Protein AF-A0A2M7FAT7-F1 (afdb_monomer_lite)

Structure (mmCIF, N/CA/C/O backbone):
data_AF-A0A2M7FAT7-F1
#
_entry.id   AF-A0A2M7FAT7-F1
#
loop_
_atom_site.group_PDB
_atom_site.id
_atom_site.type_symbol
_atom_site.label_atom_id
_atom_site.label_alt_id
_atom_site.label_comp_id
_atom_site.label_asym_id
_atom_site.label_entity_id
_atom_site.label_seq_id
_atom_site.pdbx_PDB_ins_code
_atom_site.Cartn_x
_atom_site.Cartn_y
_atom_site.Cartn_z
_atom_site.occupancy
_atom_site.B_iso_or_equiv
_atom_site.auth_seq_id
_atom_site.auth_comp_id
_atom_site.auth_asym_id
_atom_site.auth_atom_id
_atom_site.pdbx_PDB_model_num
ATOM 1 N N . LEU A 1 1 ? 47.219 6.657 -62.771 1.00 54.78 1 LEU A N 1
ATOM 2 C CA . LEU A 1 1 ? 45.861 6.068 -62.770 1.00 54.78 1 LEU A CA 1
ATOM 3 C C . LEU A 1 1 ? 45.786 4.765 -61.960 1.00 54.78 1 LEU A C 1
ATOM 5 O O . LEU A 1 1 ? 44.711 4.471 -61.474 1.00 54.78 1 LEU A O 1
ATOM 9 N N . GLU A 1 2 ? 46.891 4.046 -61.703 1.00 59.41 2 GLU A N 1
ATOM 10 C CA . GLU A 1 2 ? 46.867 2.769 -60.948 1.00 59.41 2 GLU A CA 1
ATOM 11 C C . GLU A 1 2 ? 46.960 2.895 -59.412 1.00 59.41 2 GLU A C 1
ATOM 13 O O . GLU A 1 2 ? 46.631 1.959 -58.688 1.00 59.41 2 GLU A O 1
ATOM 18 N N . THR A 1 3 ? 47.365 4.049 -58.872 1.00 61.69 3 THR A N 1
ATOM 19 C CA . THR A 1 3 ? 47.513 4.225 -57.415 1.00 61.69 3 THR A CA 1
ATOM 20 C C . THR A 1 3 ? 46.188 4.422 -56.680 1.00 61.69 3 THR A C 1
ATOM 22 O O . THR A 1 3 ? 46.160 4.255 -55.471 1.00 61.69 3 THR A O 1
ATOM 25 N N . ASP A 1 4 ? 45.097 4.760 -57.369 1.00 64.44 4 ASP A N 1
ATOM 26 C CA . ASP A 1 4 ? 43.806 5.073 -56.732 1.00 64.44 4 ASP A CA 1
ATOM 27 C C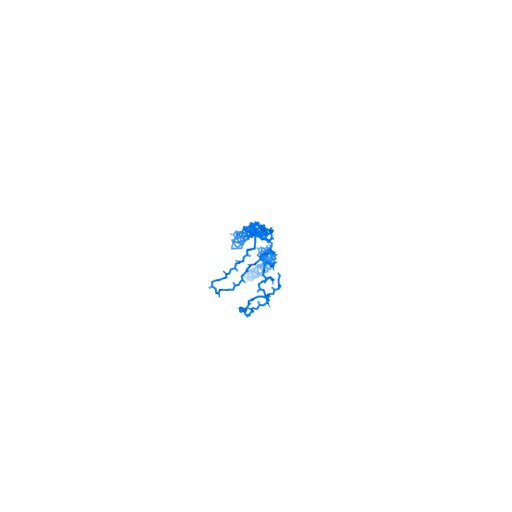 . ASP A 1 4 ? 42.947 3.813 -56.495 1.00 64.44 4 ASP A C 1
ATOM 29 O O . ASP A 1 4 ? 42.146 3.744 -55.563 1.00 64.44 4 ASP A O 1
ATOM 33 N N . GLU A 1 5 ? 43.166 2.754 -57.283 1.00 69.50 5 GLU A N 1
ATOM 34 C CA . GLU A 1 5 ? 42.436 1.486 -57.151 1.00 69.50 5 GLU A CA 1
ATOM 35 C C . GLU A 1 5 ? 42.966 0.612 -56.007 1.00 69.50 5 GLU A C 1
ATOM 37 O O . GLU A 1 5 ? 42.178 -0.030 -55.306 1.00 69.50 5 GLU A O 1
ATOM 42 N N . ALA A 1 6 ? 44.277 0.658 -55.742 1.00 72.56 6 ALA A N 1
ATOM 43 C CA . ALA A 1 6 ? 44.925 -0.141 -54.702 1.00 72.56 6 ALA A CA 1
ATOM 44 C C . ALA A 1 6 ? 44.483 0.227 -53.266 1.00 72.56 6 ALA A C 1
ATOM 46 O O . ALA A 1 6 ? 44.494 -0.630 -52.381 1.00 72.56 6 ALA A O 1
ATOM 47 N N . PHE A 1 7 ? 44.038 1.469 -53.019 1.00 70.81 7 PHE A N 1
ATOM 48 C CA . PHE A 1 7 ? 43.633 1.941 -51.681 1.00 70.81 7 PHE A CA 1
ATOM 49 C C . PHE A 1 7 ? 42.119 1.913 -51.411 1.00 70.81 7 PHE A C 1
ATOM 51 O O . PHE A 1 7 ? 41.699 2.114 -50.266 1.00 70.81 7 PHE A O 1
ATOM 58 N N . ARG A 1 8 ? 41.278 1.603 -52.408 1.00 74.75 8 ARG A N 1
ATOM 59 C CA . ARG A 1 8 ? 39.816 1.471 -52.234 1.00 74.75 8 ARG A CA 1
ATOM 60 C C . ARG A 1 8 ? 39.407 0.514 -51.101 1.00 74.75 8 ARG A C 1
ATOM 62 O O . ARG A 1 8 ? 38.540 0.904 -50.315 1.00 74.75 8 ARG A O 1
ATOM 69 N N . PRO A 1 9 ? 40.009 -0.686 -50.929 1.00 76.94 9 PRO A N 1
ATOM 70 C CA . PRO A 1 9 ? 39.619 -1.569 -49.826 1.00 76.94 9 PRO A CA 1
ATOM 71 C C . PRO A 1 9 ? 39.959 -0.983 -48.446 1.00 76.94 9 PRO A C 1
ATOM 73 O O . PRO A 1 9 ? 39.198 -1.174 -47.496 1.00 76.94 9 PRO A O 1
ATOM 76 N N . VAL A 1 10 ? 41.046 -0.213 -48.333 1.00 80.38 10 VAL A N 1
ATOM 77 C CA . VAL A 1 10 ? 41.469 0.426 -47.073 1.00 80.38 10 VAL A CA 1
ATOM 78 C C . VAL A 1 10 ? 40.517 1.562 -46.686 1.00 80.38 10 VAL A C 1
ATOM 80 O O . VAL A 1 10 ? 40.124 1.682 -45.523 1.00 80.38 10 VAL A O 1
ATOM 83 N N . LEU A 1 11 ? 40.086 2.368 -47.661 1.00 77.94 11 LEU A N 1
ATOM 84 C CA . LEU A 1 11 ? 39.120 3.450 -47.445 1.00 77.94 11 LEU A CA 1
ATOM 85 C C . LEU A 1 11 ? 37.746 2.921 -47.007 1.00 77.94 11 LEU A C 1
ATOM 87 O O . LEU A 1 11 ? 37.152 3.455 -46.068 1.00 77.94 11 LEU A O 1
ATOM 91 N N . LEU A 1 12 ? 37.271 1.832 -47.620 1.00 80.50 12 LEU A N 1
ATOM 92 C CA . LEU A 1 12 ? 36.011 1.186 -47.237 1.00 80.50 12 LEU A CA 1
ATOM 93 C C . LEU A 1 12 ? 36.070 0.589 -45.822 1.00 80.50 12 LEU A C 1
ATOM 95 O O . LEU A 1 12 ? 35.107 0.715 -45.061 1.00 80.50 12 LEU A O 1
ATOM 99 N N . LEU A 1 13 ? 37.198 -0.021 -45.440 1.00 86.81 13 LEU A N 1
ATOM 100 C CA . LEU A 1 13 ? 37.404 -0.543 -44.086 1.00 86.81 13 LEU A CA 1
ATOM 101 C C . LEU A 1 13 ? 37.342 0.583 -43.044 1.00 86.81 13 LEU A C 1
ATOM 103 O O . LEU A 1 13 ? 36.637 0.463 -42.041 1.00 86.81 13 LEU A O 1
ATOM 107 N N . ARG A 1 14 ? 38.020 1.706 -43.312 1.00 90.19 14 ARG A N 1
ATOM 108 C CA . ARG A 1 14 ? 38.000 2.892 -42.445 1.00 90.19 14 ARG A CA 1
ATOM 109 C C . ARG A 1 14 ? 36.582 3.427 -42.254 1.00 90.19 14 ARG A C 1
ATOM 111 O O . ARG A 1 14 ? 36.194 3.726 -41.127 1.00 90.19 14 ARG A O 1
ATOM 118 N N . GLN A 1 15 ? 35.806 3.530 -43.331 1.00 88.12 15 GLN A N 1
ATOM 119 C CA . GLN A 1 15 ? 34.435 4.032 -43.262 1.00 88.12 15 GLN A CA 1
ATOM 120 C C . GLN A 1 15 ? 33.521 3.092 -42.456 1.00 88.12 15 GLN A C 1
ATOM 122 O O . GLN A 1 15 ? 32.734 3.561 -41.636 1.00 88.12 15 GLN A O 1
ATOM 127 N N . ARG A 1 16 ? 33.666 1.767 -42.612 1.00 92.81 16 ARG A N 1
ATOM 128 C CA . ARG A 1 16 ? 32.938 0.782 -41.791 1.00 92.81 16 ARG A CA 1
ATOM 129 C C . ARG A 1 16 ? 33.287 0.896 -40.310 1.00 92.81 16 ARG A C 1
ATOM 131 O O . ARG A 1 16 ? 32.377 0.941 -39.489 1.00 92.81 16 ARG A O 1
ATOM 138 N N . LEU A 1 17 ? 34.575 0.979 -39.970 1.00 93.88 17 LEU A N 1
ATOM 139 C CA . LEU A 1 17 ? 35.019 1.139 -38.580 1.00 93.88 17 LEU A CA 1
ATOM 140 C C . LEU A 1 17 ? 34.476 2.425 -37.954 1.00 93.88 17 LEU A C 1
ATOM 142 O O . LEU A 1 17 ? 34.048 2.411 -36.803 1.00 93.88 17 LEU A O 1
ATOM 146 N N . PHE A 1 18 ? 34.429 3.513 -38.724 1.00 95.19 18 PHE A N 1
ATOM 147 C CA . PHE A 1 18 ? 33.834 4.768 -38.277 1.00 95.19 18 PHE A CA 1
ATOM 148 C C . PHE A 1 18 ? 32.344 4.608 -37.943 1.00 95.19 18 PHE A C 1
ATOM 150 O O . PHE A 1 18 ? 31.926 4.962 -36.843 1.00 95.19 18 PHE A O 1
ATOM 157 N N . PHE A 1 19 ? 31.549 4.005 -38.834 1.00 96.25 19 PHE A N 1
ATOM 158 C CA . PHE A 1 19 ? 30.124 3.772 -38.573 1.00 96.25 19 PHE A CA 1
ATOM 159 C C . PHE A 1 19 ? 29.878 2.823 -37.398 1.00 96.25 19 PHE A C 1
ATOM 161 O O . PHE A 1 19 ? 28.980 3.079 -36.601 1.00 96.25 19 PHE A O 1
ATOM 168 N N . VAL A 1 20 ? 30.686 1.769 -37.251 1.00 96.75 20 VAL A N 1
ATOM 169 C CA . VAL A 1 20 ? 30.608 0.859 -36.097 1.00 96.75 20 VAL A CA 1
ATOM 170 C C . VAL A 1 20 ? 30.912 1.608 -34.799 1.00 96.75 20 VAL A C 1
ATOM 172 O O . VAL A 1 20 ? 30.174 1.459 -33.828 1.00 96.75 20 VAL A O 1
ATOM 175 N N . GLY A 1 21 ? 31.943 2.457 -34.787 1.00 96.56 21 GLY A N 1
ATOM 176 C CA . GLY A 1 21 ? 32.275 3.300 -33.638 1.00 96.56 21 GLY A CA 1
ATOM 177 C C . GLY A 1 21 ? 31.146 4.268 -33.277 1.00 96.56 21 GLY A C 1
ATOM 178 O O . GLY A 1 21 ? 30.731 4.324 -32.120 1.00 96.56 21 GLY A O 1
ATOM 179 N N . CYS A 1 22 ? 30.589 4.977 -34.264 1.00 96.88 22 CYS A N 1
ATOM 180 C CA . CYS A 1 22 ? 29.445 5.866 -34.053 1.00 96.88 22 CYS A CA 1
ATOM 181 C C . CYS A 1 22 ? 28.207 5.113 -33.548 1.00 96.88 22 CYS A C 1
ATOM 183 O O . CYS A 1 22 ? 27.540 5.596 -32.636 1.00 96.88 22 CYS A O 1
ATOM 185 N N . ALA A 1 23 ? 27.914 3.930 -34.094 1.00 96.75 23 ALA A N 1
ATOM 186 C CA . ALA A 1 23 ? 26.800 3.098 -33.648 1.00 96.75 23 ALA A CA 1
ATOM 187 C C . ALA A 1 23 ? 26.986 2.633 -32.197 1.00 96.75 23 ALA A C 1
ATOM 189 O O . ALA A 1 23 ? 26.040 2.691 -31.419 1.00 96.75 23 ALA A O 1
ATOM 190 N N . LEU A 1 24 ? 28.203 2.243 -31.805 1.00 96.81 24 LEU A N 1
ATOM 191 C CA . LEU A 1 24 ? 28.531 1.885 -30.422 1.00 96.81 24 LEU A CA 1
ATOM 192 C C . LEU A 1 24 ? 28.292 3.054 -29.463 1.00 96.81 24 LEU A C 1
ATOM 194 O O . LEU A 1 24 ? 27.589 2.895 -28.466 1.00 96.81 24 LEU A O 1
ATOM 198 N N . VAL A 1 25 ? 28.817 4.239 -29.787 1.00 96.38 25 VAL A N 1
ATOM 199 C CA . VAL A 1 25 ? 28.597 5.444 -28.972 1.00 96.38 25 VAL A CA 1
ATOM 200 C C . VAL A 1 25 ? 27.105 5.763 -28.881 1.00 96.38 25 VAL A C 1
ATOM 202 O O . VAL A 1 25 ? 26.589 5.986 -27.788 1.00 96.38 25 VAL A O 1
ATOM 205 N N . PHE A 1 26 ? 26.383 5.704 -29.998 1.00 95.38 26 PHE A N 1
ATOM 206 C CA . PHE A 1 26 ? 24.944 5.943 -30.019 1.00 95.38 26 PHE A CA 1
ATOM 207 C C . PHE A 1 26 ? 24.168 4.944 -29.145 1.00 95.38 26 PHE A C 1
ATOM 209 O O . PHE A 1 26 ? 23.339 5.354 -28.336 1.00 95.38 26 PHE A O 1
ATOM 216 N N . ILE A 1 27 ? 24.478 3.647 -29.233 1.00 95.19 27 ILE A N 1
ATOM 217 C CA . ILE A 1 27 ? 23.859 2.607 -28.398 1.00 95.19 27 ILE A CA 1
ATOM 218 C C . ILE A 1 27 ? 24.139 2.866 -26.914 1.00 95.19 27 ILE A C 1
ATOM 220 O O . ILE A 1 27 ? 23.212 2.818 -26.107 1.00 95.19 27 ILE A O 1
ATOM 224 N N . THR A 1 28 ? 25.384 3.184 -26.541 1.00 94.00 28 THR A N 1
ATOM 225 C CA . THR A 1 28 ? 25.719 3.489 -25.137 1.00 94.00 28 THR A CA 1
ATOM 226 C C . THR A 1 28 ? 24.978 4.721 -24.623 1.00 94.00 28 THR A C 1
ATOM 228 O O . THR A 1 28 ? 24.471 4.700 -23.504 1.00 94.00 28 THR A O 1
ATOM 231 N N . MET A 1 29 ? 24.828 5.763 -25.445 1.00 92.31 29 MET A N 1
ATOM 232 C CA . MET A 1 29 ? 24.035 6.940 -25.097 1.00 92.31 29 MET A CA 1
ATOM 233 C C . MET A 1 29 ? 22.568 6.562 -24.855 1.00 92.31 29 MET A C 1
ATOM 235 O O . MET A 1 29 ? 22.012 6.897 -23.813 1.00 92.31 29 MET A O 1
ATOM 239 N N . VAL A 1 30 ? 21.936 5.810 -25.758 1.00 90.75 30 VAL A N 1
ATOM 240 C CA . VAL A 1 30 ? 20.541 5.380 -25.567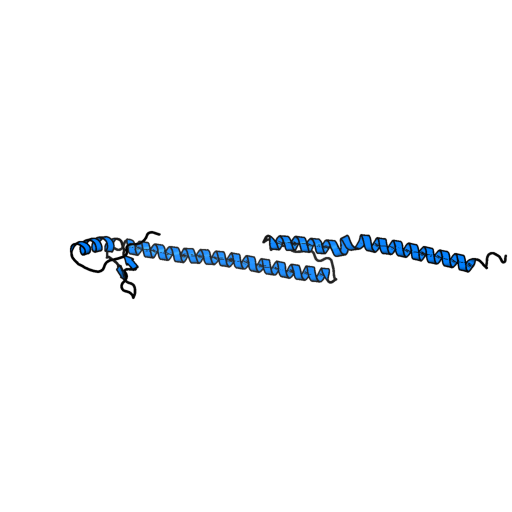 1.00 90.75 30 VAL A CA 1
ATOM 241 C C . VAL A 1 30 ? 20.394 4.543 -24.293 1.00 90.75 30 VAL A C 1
ATOM 243 O O . VAL A 1 30 ? 19.510 4.820 -23.485 1.00 90.75 30 VAL A O 1
ATOM 246 N N . LEU A 1 31 ? 21.285 3.577 -24.062 1.00 89.06 31 LEU A N 1
ATOM 247 C CA . LEU A 1 31 ? 21.230 2.706 -22.884 1.00 89.06 31 LEU A CA 1
ATOM 248 C C . LEU A 1 31 ? 21.429 3.450 -21.559 1.00 89.06 31 LEU A C 1
ATOM 250 O O . LEU A 1 31 ? 20.859 3.039 -20.554 1.00 89.06 31 LEU A O 1
ATOM 254 N N . LEU A 1 32 ? 22.204 4.535 -21.540 1.00 87.50 32 LEU A N 1
ATOM 255 C CA . LEU A 1 32 ? 22.415 5.328 -20.327 1.00 87.50 32 LEU A CA 1
ATOM 256 C C . LEU A 1 32 ? 21.253 6.287 -20.036 1.00 87.50 32 LEU A C 1
ATOM 258 O O . LEU A 1 32 ? 20.898 6.483 -18.876 1.00 87.50 32 LEU A O 1
ATOM 262 N N . PHE A 1 33 ? 20.646 6.878 -21.068 1.00 83.81 33 PHE A N 1
ATOM 263 C CA . PHE A 1 33 ? 19.632 7.925 -20.894 1.00 83.81 33 PHE A CA 1
ATOM 264 C C . PHE A 1 33 ? 18.187 7.401 -20.866 1.00 83.81 33 PHE A C 1
ATOM 266 O O . PHE A 1 33 ? 17.341 7.958 -20.166 1.00 83.81 33 PHE A O 1
ATOM 273 N N . PHE A 1 34 ? 17.882 6.325 -21.591 1.00 84.12 34 PHE A N 1
ATOM 274 C CA . PHE A 1 34 ? 16.525 5.782 -21.714 1.00 84.12 34 PHE A CA 1
ATOM 275 C C . PHE A 1 34 ? 15.922 5.156 -20.431 1.00 84.12 34 PHE A C 1
ATOM 277 O O . PHE A 1 34 ? 14.736 5.390 -20.163 1.00 84.12 34 PHE A O 1
ATOM 284 N N . PRO A 1 35 ? 16.659 4.389 -19.596 1.00 80.44 35 PRO A N 1
ATOM 285 C CA . PRO A 1 35 ? 16.034 3.598 -18.531 1.00 80.44 35 PRO A CA 1
ATOM 286 C C . PRO A 1 35 ? 15.455 4.435 -17.386 1.00 80.44 35 PRO A C 1
ATOM 288 O O . PRO A 1 35 ? 14.527 3.978 -16.714 1.00 80.44 35 PRO A O 1
ATOM 291 N N . LEU A 1 36 ? 15.943 5.664 -17.172 1.00 76.56 36 LEU A N 1
ATOM 292 C CA . LEU A 1 36 ? 15.462 6.536 -16.095 1.00 76.56 36 LEU A CA 1
ATOM 293 C C . LEU A 1 36 ? 13.958 6.809 -16.204 1.00 76.56 36 LEU A C 1
ATOM 295 O O . LEU A 1 36 ? 13.224 6.657 -15.227 1.00 76.56 36 LEU A O 1
ATOM 299 N N . ASN A 1 37 ? 13.493 7.165 -17.399 1.00 77.31 37 ASN A N 1
ATOM 300 C CA . ASN A 1 37 ? 12.101 7.559 -17.603 1.00 77.31 37 ASN A CA 1
ATOM 301 C C . ASN A 1 37 ? 11.184 6.363 -17.861 1.00 77.31 37 ASN A C 1
ATOM 303 O O . ASN A 1 37 ? 10.027 6.391 -17.446 1.00 77.31 37 ASN A O 1
ATOM 307 N N . PHE A 1 38 ? 11.693 5.316 -18.516 1.00 79.81 38 PHE A N 1
ATOM 308 C CA . PHE A 1 38 ? 10.869 4.180 -18.923 1.00 79.81 38 PHE A CA 1
ATOM 309 C C . PHE A 1 38 ? 10.740 3.103 -17.837 1.00 79.81 38 PHE A C 1
ATOM 311 O O . PHE A 1 38 ? 9.652 2.580 -17.626 1.00 79.81 38 PHE A O 1
ATOM 318 N N . MET A 1 39 ? 11.818 2.801 -17.104 1.00 83.94 39 MET A N 1
ATOM 319 C CA . MET A 1 39 ? 11.825 1.711 -16.115 1.00 83.94 39 MET A CA 1
ATOM 320 C C . MET A 1 39 ? 11.893 2.225 -14.676 1.00 83.94 39 MET A C 1
ATOM 322 O O . MET A 1 39 ? 11.090 1.834 -13.832 1.00 83.94 39 MET A O 1
ATOM 326 N N . ILE A 1 40 ? 12.833 3.125 -14.379 1.00 88.00 40 ILE A N 1
ATOM 327 C CA . ILE A 1 40 ? 13.111 3.547 -12.998 1.00 88.00 40 ILE A CA 1
ATOM 328 C C . ILE A 1 40 ? 11.975 4.421 -12.446 1.00 88.00 40 ILE A C 1
ATOM 330 O O . ILE A 1 40 ? 11.555 4.238 -11.303 1.00 88.00 40 ILE A O 1
ATOM 334 N N . GLY A 1 41 ? 11.436 5.335 -13.259 1.00 88.31 41 GLY A N 1
ATOM 335 C CA . GLY A 1 41 ? 10.332 6.220 -12.878 1.00 88.31 41 GLY A CA 1
ATOM 336 C C . GLY A 1 41 ? 9.104 5.479 -12.324 1.00 88.31 41 GLY A C 1
ATOM 337 O O . GLY A 1 41 ? 8.714 5.743 -11.183 1.00 88.31 41 GLY A O 1
ATOM 338 N N . PRO A 1 42 ? 8.496 4.538 -13.073 1.00 88.50 42 PRO A N 1
ATOM 339 C CA . PRO A 1 42 ? 7.371 3.738 -12.583 1.00 88.50 42 PRO A CA 1
ATOM 340 C C . PRO A 1 42 ? 7.675 2.957 -11.296 1.00 88.50 42 PRO A C 1
ATOM 342 O O . PRO A 1 42 ? 6.845 2.927 -10.387 1.00 88.50 42 PRO A O 1
ATOM 345 N N . ILE A 1 43 ? 8.878 2.384 -11.174 1.00 91.56 43 ILE A N 1
ATOM 346 C CA . ILE A 1 43 ? 9.296 1.630 -9.980 1.00 91.56 43 ILE A CA 1
ATOM 347 C C . ILE A 1 43 ? 9.369 2.543 -8.750 1.00 91.56 43 ILE A C 1
ATOM 349 O O . ILE A 1 43 ? 8.898 2.178 -7.672 1.00 91.56 43 ILE A O 1
ATOM 353 N N . LEU A 1 44 ? 9.916 3.752 -8.894 1.00 92.12 44 LEU A N 1
ATOM 354 C CA . LEU A 1 44 ? 9.963 4.730 -7.805 1.00 92.12 44 LEU A CA 1
ATOM 355 C C . LEU A 1 44 ? 8.562 5.182 -7.377 1.00 92.12 44 LEU A C 1
ATOM 357 O O . LEU A 1 44 ? 8.317 5.337 -6.179 1.00 92.12 44 LEU A O 1
ATOM 361 N N . ARG A 1 45 ? 7.627 5.337 -8.324 1.00 92.38 45 ARG A N 1
ATOM 362 C CA . ARG A 1 45 ? 6.221 5.648 -8.012 1.00 92.38 45 ARG A CA 1
ATOM 363 C C . ARG A 1 45 ? 5.557 4.523 -7.221 1.00 92.38 45 ARG A C 1
ATOM 365 O O . ARG A 1 45 ? 4.942 4.797 -6.195 1.00 92.38 45 ARG A O 1
ATOM 372 N N . LEU A 1 46 ? 5.747 3.271 -7.641 1.00 94.25 46 LEU A N 1
ATOM 373 C CA . LEU A 1 46 ? 5.293 2.084 -6.908 1.00 94.25 46 LEU A CA 1
ATOM 374 C C . LEU A 1 46 ? 5.870 2.029 -5.491 1.00 94.25 46 LEU A C 1
ATOM 376 O O . LEU A 1 46 ? 5.124 1.839 -4.535 1.00 94.25 46 LEU A O 1
ATOM 380 N N . ARG A 1 47 ? 7.178 2.264 -5.333 1.00 94.88 47 ARG A N 1
ATOM 381 C CA . ARG A 1 47 ? 7.830 2.322 -4.016 1.00 94.88 47 ARG A CA 1
ATOM 382 C C . ARG A 1 47 ? 7.214 3.401 -3.126 1.00 94.88 47 ARG A C 1
ATOM 384 O O . ARG A 1 47 ? 6.960 3.151 -1.951 1.00 94.88 47 ARG A O 1
ATOM 391 N N . SER A 1 48 ? 6.986 4.595 -3.670 1.00 95.25 48 SER A N 1
ATOM 392 C CA . SER A 1 48 ? 6.367 5.691 -2.923 1.00 95.25 48 SER A CA 1
ATOM 393 C C . SER A 1 48 ? 4.938 5.349 -2.502 1.00 95.25 48 SER A C 1
ATOM 395 O O . SER A 1 48 ? 4.569 5.575 -1.354 1.00 95.25 48 SER A O 1
ATOM 397 N N . ALA A 1 49 ? 4.146 4.771 -3.406 1.00 95.25 49 ALA A N 1
ATOM 398 C CA . ALA A 1 49 ? 2.783 4.346 -3.110 1.00 95.25 49 ALA A CA 1
ATOM 399 C C . ALA A 1 49 ? 2.746 3.232 -2.053 1.00 95.25 49 ALA A C 1
ATOM 401 O O . ALA A 1 49 ? 1.931 3.279 -1.137 1.00 95.25 49 ALA A O 1
ATOM 402 N N . ALA A 1 50 ? 3.665 2.267 -2.127 1.00 95.38 50 ALA A N 1
ATOM 403 C CA . ALA A 1 50 ? 3.791 1.210 -1.129 1.00 95.38 50 ALA A CA 1
ATOM 404 C C . ALA A 1 50 ? 4.093 1.776 0.268 1.00 95.38 50 ALA A C 1
ATOM 406 O O . ALA A 1 50 ? 3.494 1.338 1.246 1.00 95.38 50 ALA A O 1
ATOM 407 N N . LYS A 1 51 ? 4.952 2.800 0.359 1.00 96.19 51 LYS A N 1
ATOM 408 C CA . LYS A 1 51 ? 5.228 3.486 1.627 1.00 96.19 51 LYS A CA 1
ATOM 409 C C . LYS A 1 51 ? 3.992 4.202 2.186 1.00 96.19 51 LYS A C 1
ATOM 411 O O . LYS A 1 51 ? 3.766 4.188 3.387 1.00 96.19 51 LYS A O 1
ATOM 416 N N . MET A 1 52 ? 3.157 4.796 1.331 1.00 95.25 52 MET A N 1
ATOM 417 C CA . MET A 1 52 ? 1.899 5.404 1.786 1.00 95.25 52 MET A CA 1
ATOM 418 C C . MET A 1 52 ? 0.930 4.360 2.358 1.00 95.25 52 MET A C 1
ATOM 420 O O . MET A 1 52 ? 0.296 4.616 3.379 1.00 95.25 52 MET A O 1
ATOM 424 N N . ILE A 1 53 ? 0.862 3.174 1.746 1.00 95.38 53 ILE A N 1
ATOM 425 C CA . ILE A 1 53 ? 0.079 2.046 2.269 1.00 95.38 53 ILE A CA 1
ATOM 426 C C . ILE A 1 53 ? 0.620 1.584 3.630 1.00 95.38 53 ILE A C 1
ATOM 428 O O . ILE A 1 53 ? -0.169 1.320 4.534 1.00 95.38 53 ILE A O 1
ATOM 432 N N . GLU A 1 54 ? 1.944 1.526 3.803 1.00 94.31 54 GLU A N 1
ATOM 433 C CA . GLU A 1 54 ? 2.590 1.207 5.088 1.00 94.31 54 GLU A CA 1
ATOM 434 C C . GLU A 1 54 ? 2.222 2.217 6.189 1.00 94.31 54 GLU A C 1
ATOM 436 O O . GLU A 1 54 ? 1.981 1.835 7.331 1.00 94.31 54 GLU A O 1
ATOM 441 N N . GLU A 1 55 ? 2.083 3.497 5.836 1.00 95.00 55 GLU A N 1
ATOM 442 C CA . GLU A 1 55 ? 1.605 4.561 6.732 1.00 95.00 55 GLU A CA 1
ATOM 443 C C . GLU A 1 55 ? 0.085 4.503 7.013 1.00 95.00 55 GLU A C 1
ATOM 445 O O . GLU A 1 55 ? -0.450 5.383 7.689 1.00 95.00 55 GLU A O 1
ATOM 450 N N . GLY A 1 56 ? -0.633 3.501 6.493 1.00 91.75 56 GLY A N 1
ATOM 451 C CA . GLY A 1 56 ? -2.077 3.328 6.678 1.00 91.75 56 GLY A CA 1
ATOM 452 C C . GLY A 1 56 ? -2.949 4.120 5.698 1.00 91.75 56 GLY A C 1
ATOM 453 O O . GLY A 1 56 ? -4.169 4.162 5.854 1.00 91.75 56 GLY A O 1
ATOM 454 N N . LYS A 1 57 ? -2.358 4.746 4.672 1.00 93.06 57 LYS A N 1
ATOM 455 C CA . LYS A 1 57 ? -3.103 5.427 3.602 1.00 93.06 57 LYS A CA 1
ATOM 456 C C . LYS A 1 57 ? -3.385 4.430 2.483 1.00 93.06 57 LYS A C 1
ATOM 458 O O . LYS A 1 57 ? -2.552 4.213 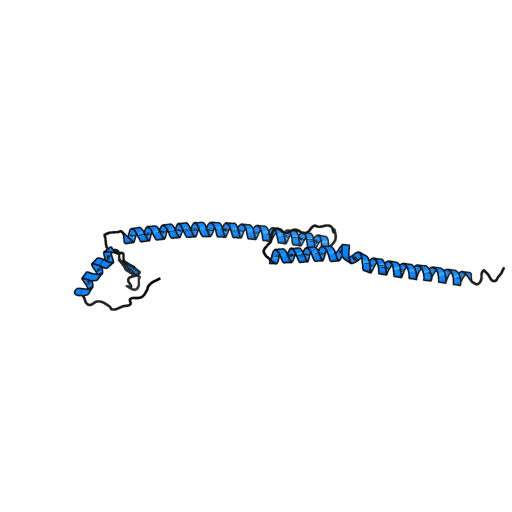1.607 1.00 93.06 57 LYS A O 1
ATOM 463 N N . PHE A 1 58 ? -4.566 3.820 2.519 1.00 90.75 58 PHE A N 1
ATOM 464 C CA . PHE A 1 58 ? -4.958 2.790 1.549 1.00 90.75 58 PHE A CA 1
ATOM 465 C C . PHE A 1 58 ? -5.595 3.342 0.265 1.00 90.75 58 PHE A C 1
ATOM 467 O O . PHE A 1 58 ? -5.680 2.624 -0.725 1.00 90.75 58 PHE A O 1
ATOM 474 N N . ASP A 1 59 ? -6.015 4.609 0.248 1.00 90.62 59 ASP A N 1
ATOM 475 C CA . ASP A 1 59 ? -6.568 5.264 -0.946 1.00 90.62 59 ASP A CA 1
ATOM 476 C C . ASP A 1 59 ? -5.447 5.799 -1.853 1.00 90.62 59 ASP A C 1
ATOM 478 O O . ASP A 1 59 ? -5.226 7.002 -1.996 1.00 90.62 59 ASP A O 1
ATOM 482 N N . VAL A 1 60 ? -4.641 4.880 -2.386 1.00 92.12 60 VAL A N 1
ATOM 483 C CA . VAL A 1 60 ? -3.503 5.208 -3.251 1.00 92.12 60 VAL A CA 1
ATOM 484 C C . VAL A 1 60 ? -3.558 4.351 -4.504 1.00 92.12 60 VAL A C 1
ATOM 486 O O . VAL A 1 60 ? -3.731 3.133 -4.440 1.00 92.12 60 VAL A O 1
ATOM 489 N N . SER A 1 61 ? -3.359 4.981 -5.658 1.00 91.88 61 SER A N 1
ATOM 490 C CA . SER A 1 61 ? -3.246 4.299 -6.945 1.00 91.88 61 SER A CA 1
ATOM 491 C C . SER A 1 61 ? -2.068 4.842 -7.746 1.00 91.88 61 SER A C 1
ATOM 493 O O . SER A 1 61 ? -1.683 6.005 -7.624 1.00 91.88 61 SER A O 1
ATOM 495 N N . VAL A 1 62 ? -1.467 3.975 -8.556 1.00 93.88 62 VAL A N 1
ATOM 496 C CA . VAL A 1 62 ? -0.357 4.314 -9.451 1.00 93.88 62 VAL A CA 1
ATOM 497 C C . VAL A 1 62 ? -0.858 4.296 -10.890 1.00 93.88 62 VAL A C 1
ATOM 499 O O . VAL A 1 62 ? -1.552 3.366 -11.305 1.00 93.88 62 VAL A O 1
ATOM 502 N N . HIS A 1 63 ? -0.505 5.319 -11.666 1.00 91.00 63 HIS A N 1
ATOM 503 C CA . HIS A 1 63 ? -0.865 5.382 -13.080 1.00 91.00 63 HIS A CA 1
ATOM 504 C C . HIS A 1 63 ? -0.139 4.300 -13.896 1.00 91.00 63 HIS A C 1
ATOM 506 O O . HIS A 1 63 ? 1.037 4.014 -13.660 1.00 91.00 63 HIS A O 1
ATOM 512 N N . VAL A 1 64 ? -0.851 3.690 -14.846 1.00 91.00 64 VAL A N 1
ATOM 513 C CA . VAL A 1 64 ? -0.372 2.544 -15.631 1.00 91.00 64 VAL A CA 1
ATOM 514 C C . VAL A 1 64 ? -0.098 2.993 -17.065 1.00 91.00 64 VAL A C 1
ATOM 516 O O . VAL A 1 64 ? -0.990 2.952 -17.906 1.00 91.00 64 VAL A O 1
ATOM 519 N N . ASP A 1 65 ? 1.145 3.388 -17.335 1.00 84.88 65 ASP A N 1
ATOM 520 C CA . ASP A 1 65 ? 1.578 3.850 -18.665 1.00 84.88 65 ASP A CA 1
ATOM 521 C C . ASP A 1 65 ? 2.141 2.729 -19.549 1.00 84.88 65 ASP A C 1
ATOM 523 O O . ASP A 1 65 ? 2.142 2.836 -20.775 1.00 84.88 65 ASP A O 1
ATOM 527 N N . SER A 1 66 ? 2.634 1.648 -18.934 1.00 85.69 66 SER A N 1
ATOM 528 C CA . SER A 1 66 ? 3.320 0.575 -19.655 1.00 85.69 66 SER A CA 1
ATOM 529 C C . SER A 1 66 ? 2.414 -0.621 -19.955 1.00 85.69 66 SER A C 1
ATOM 531 O O . SER A 1 66 ? 1.475 -0.945 -19.216 1.00 85.69 66 SER A O 1
ATOM 533 N N . ARG A 1 67 ? 2.706 -1.297 -21.069 1.00 89.50 67 ARG A N 1
ATOM 534 C CA . ARG A 1 67 ? 2.028 -2.530 -21.510 1.00 89.50 67 ARG A CA 1
ATOM 535 C C . ARG A 1 67 ? 2.851 -3.796 -21.252 1.00 89.50 67 ARG A C 1
ATOM 537 O O . ARG A 1 67 ? 2.398 -4.875 -21.608 1.00 89.50 67 ARG A O 1
ATOM 544 N N . ASP A 1 68 ? 4.015 -3.647 -20.637 1.00 90.81 68 ASP A N 1
ATOM 545 C CA . ASP A 1 68 ? 4.933 -4.719 -20.256 1.00 90.81 68 ASP A CA 1
ATOM 546 C C . ASP A 1 68 ? 4.653 -5.238 -18.826 1.00 90.81 68 ASP A C 1
ATOM 548 O O . ASP A 1 68 ? 3.607 -4.956 -18.221 1.00 90.81 68 ASP A O 1
ATOM 552 N N . GLU A 1 69 ? 5.616 -5.972 -18.272 1.00 92.56 69 GLU A N 1
ATOM 553 C CA . GLU A 1 69 ? 5.615 -6.510 -16.913 1.00 92.56 69 GLU A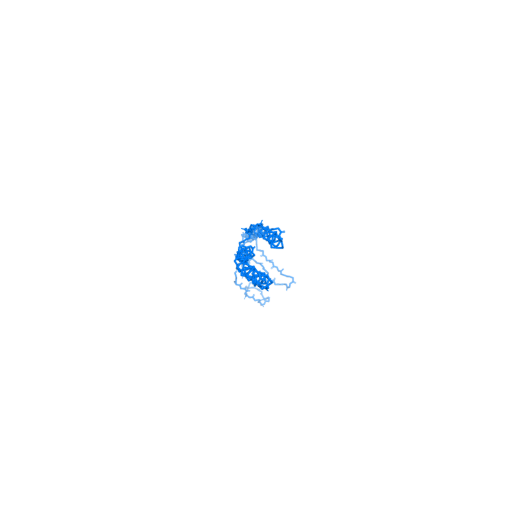 CA 1
ATOM 554 C C . GLU A 1 69 ? 5.510 -5.412 -15.839 1.00 92.56 69 GLU A C 1
ATOM 556 O O . GLU A 1 69 ? 4.879 -5.620 -14.801 1.00 92.56 69 GLU A O 1
ATOM 561 N N . ILE A 1 70 ? 6.060 -4.215 -16.077 1.00 91.94 70 ILE A N 1
ATOM 562 C CA . ILE A 1 70 ? 5.934 -3.067 -15.162 1.00 91.94 70 ILE A CA 1
ATOM 563 C C . ILE A 1 70 ? 4.493 -2.553 -15.154 1.00 91.94 70 ILE A C 1
ATOM 565 O O . ILE A 1 70 ? 3.948 -2.188 -14.105 1.00 91.94 70 ILE A O 1
ATOM 569 N N . GLY A 1 71 ? 3.849 -2.561 -16.320 1.00 93.12 71 GLY A N 1
ATOM 570 C CA . GLY A 1 71 ? 2.426 -2.288 -16.451 1.00 93.12 71 GLY A CA 1
ATOM 571 C C . GLY A 1 71 ? 1.570 -3.291 -15.683 1.00 93.12 71 GLY A C 1
ATOM 572 O O . GLY A 1 71 ? 0.642 -2.911 -14.965 1.00 93.12 71 GLY A O 1
ATOM 573 N N . GLU A 1 72 ? 1.879 -4.579 -15.816 1.00 95.69 72 GLU A N 1
ATOM 574 C CA . GLU A 1 72 ? 1.172 -5.644 -15.106 1.00 95.69 72 GLU A CA 1
ATOM 575 C C . GLU A 1 72 ? 1.352 -5.546 -13.590 1.00 95.69 72 GLU A C 1
ATOM 577 O O . GLU A 1 72 ? 0.360 -5.602 -12.856 1.00 95.69 72 GLU A O 1
ATOM 582 N N . LEU A 1 73 ? 2.579 -5.296 -13.131 1.00 94.44 73 LEU A N 1
ATOM 583 C CA . LEU A 1 73 ? 2.887 -5.080 -11.722 1.00 94.44 73 LEU A CA 1
ATOM 584 C C . LEU A 1 73 ? 2.125 -3.876 -11.162 1.00 94.44 73 LEU A C 1
ATOM 586 O O . LEU A 1 73 ? 1.515 -3.978 -10.100 1.00 94.44 73 LEU A O 1
ATOM 590 N N . SER A 1 74 ? 2.084 -2.761 -11.896 1.00 95.06 74 SER A N 1
ATOM 591 C CA . SER A 1 74 ? 1.308 -1.575 -11.507 1.00 95.06 74 SER A CA 1
ATOM 592 C C . SER A 1 74 ? -0.187 -1.887 -11.369 1.00 95.06 74 SER A C 1
ATOM 594 O O . SER A 1 74 ? -0.826 -1.487 -10.395 1.00 95.06 74 SER A O 1
ATOM 596 N N . ARG A 1 75 ? -0.758 -2.668 -12.298 1.00 95.81 75 ARG A N 1
ATOM 597 C CA . ARG A 1 75 ? -2.158 -3.121 -12.210 1.00 95.81 75 ARG A CA 1
ATOM 598 C C . ARG A 1 75 ? -2.391 -4.040 -11.011 1.00 95.81 75 ARG A C 1
ATOM 600 O O . ARG A 1 75 ? -3.406 -3.901 -10.331 1.00 95.81 75 ARG A O 1
ATOM 607 N N . ALA A 1 76 ? -1.480 -4.976 -10.750 1.00 95.88 76 ALA A N 1
ATOM 608 C CA . ALA A 1 76 ? -1.560 -5.874 -9.601 1.00 95.88 76 ALA A CA 1
ATOM 609 C C . ALA A 1 76 ? -1.474 -5.108 -8.273 1.00 95.88 76 ALA A C 1
ATOM 611 O O . ALA A 1 76 ? -2.287 -5.343 -7.380 1.00 95.88 76 ALA A O 1
ATOM 612 N N . PHE A 1 77 ? -0.562 -4.139 -8.182 1.00 95.44 77 PHE A N 1
ATOM 613 C CA . PHE A 1 77 ? -0.435 -3.247 -7.036 1.00 95.44 77 PHE A CA 1
ATOM 614 C C . PHE A 1 77 ? -1.723 -2.457 -6.784 1.00 95.44 77 PHE A C 1
ATOM 616 O O . PHE A 1 77 ? -2.216 -2.442 -5.660 1.00 95.44 77 PHE A O 1
ATOM 623 N N . ASN A 1 78 ? -2.326 -1.870 -7.822 1.00 95.69 78 ASN A N 1
ATOM 624 C CA . ASN A 1 78 ? -3.583 -1.132 -7.674 1.00 95.69 78 ASN A CA 1
ATOM 625 C C . ASN A 1 78 ? -4.728 -2.023 -7.170 1.00 95.69 78 ASN A C 1
ATOM 627 O O . ASN A 1 78 ? -5.489 -1.599 -6.304 1.00 95.69 78 ASN A O 1
ATOM 631 N N . ARG A 1 79 ? -4.834 -3.272 -7.654 1.00 96.19 79 ARG A N 1
ATOM 632 C CA . ARG A 1 79 ? -5.823 -4.237 -7.134 1.00 96.19 79 ARG A CA 1
ATOM 633 C C . ARG A 1 79 ? -5.593 -4.550 -5.656 1.00 96.19 79 ARG A C 1
ATOM 635 O O . ARG A 1 79 ? -6.552 -4.618 -4.893 1.00 96.19 79 ARG A O 1
ATOM 642 N N . MET A 1 80 ? -4.335 -4.733 -5.253 1.00 95.69 80 MET A N 1
ATOM 643 C CA . MET A 1 80 ? -3.975 -4.952 -3.851 1.00 95.69 80 MET A CA 1
ATOM 644 C C . MET A 1 80 ? -4.333 -3.737 -2.986 1.00 95.69 80 MET A C 1
ATOM 646 O O . MET A 1 80 ? -4.978 -3.907 -1.956 1.00 95.69 80 MET A O 1
ATOM 650 N N . SER A 1 81 ? -3.960 -2.530 -3.422 1.00 95.75 81 SER A N 1
ATOM 651 C CA . SER A 1 81 ? -4.253 -1.270 -2.728 1.00 95.75 81 SER A CA 1
ATOM 652 C C . SER A 1 81 ? -5.757 -1.086 -2.510 1.00 95.75 81 SER A C 1
ATOM 654 O O . SER A 1 81 ? -6.212 -0.904 -1.382 1.00 95.75 81 SER A O 1
ATOM 656 N N . PHE A 1 82 ? -6.552 -1.286 -3.565 1.00 95.62 82 PHE A N 1
ATOM 657 C CA . PHE A 1 82 ? -8.010 -1.227 -3.487 1.00 95.62 82 PHE A CA 1
ATOM 658 C C . PHE A 1 82 ? -8.593 -2.266 -2.514 1.00 95.62 82 PHE A C 1
ATOM 660 O O . PHE A 1 82 ? -9.451 -1.946 -1.692 1.00 95.62 82 PHE A O 1
ATOM 667 N N . GLY A 1 83 ? -8.094 -3.505 -2.546 1.00 95.69 83 GLY A N 1
ATOM 668 C CA . GLY A 1 83 ? -8.527 -4.544 -1.610 1.00 95.69 83 GLY A CA 1
ATOM 669 C C . GLY A 1 83 ? -8.190 -4.225 -0.148 1.00 95.69 83 GLY A C 1
ATOM 670 O O . GLY A 1 83 ? -8.965 -4.563 0.748 1.00 95.69 83 GLY A O 1
ATOM 671 N N . LEU A 1 84 ? -7.058 -3.564 0.114 1.00 95.69 84 LEU A N 1
ATOM 672 C CA . LEU A 1 84 ? -6.714 -3.078 1.453 1.00 95.69 84 LEU A CA 1
ATOM 673 C C . LEU A 1 84 ? -7.640 -1.942 1.891 1.00 95.69 84 LEU A C 1
ATOM 675 O O . LEU A 1 84 ? -8.120 -1.969 3.023 1.00 95.69 84 LEU A O 1
ATOM 679 N N . PHE A 1 85 ? -7.947 -1.005 0.994 1.00 95.31 85 PHE A N 1
ATOM 680 C CA . PHE A 1 85 ? -8.884 0.085 1.259 1.00 95.31 85 PHE A CA 1
ATOM 681 C C . PHE A 1 85 ? -10.273 -0.432 1.658 1.00 95.31 85 PHE A C 1
ATOM 683 O O . PHE A 1 85 ? -10.808 -0.031 2.692 1.00 95.31 85 PHE A O 1
ATOM 690 N N . GLU A 1 86 ? -10.830 -1.391 0.912 1.00 96.00 86 GLU A N 1
ATOM 691 C CA . GLU A 1 86 ? -12.122 -1.995 1.265 1.00 96.00 86 GLU A CA 1
ATOM 692 C C . GLU A 1 86 ? -12.095 -2.703 2.624 1.00 96.00 86 GLU A C 1
ATOM 694 O O . GLU A 1 86 ? -13.054 -2.620 3.394 1.00 96.00 86 GLU A O 1
ATOM 699 N N . ARG A 1 87 ? -11.006 -3.415 2.938 1.00 95.75 87 ARG A N 1
ATOM 700 C CA . ARG A 1 87 ? -10.860 -4.105 4.228 1.00 95.75 87 ARG A CA 1
ATOM 701 C C . ARG A 1 87 ? -10.744 -3.119 5.383 1.00 95.75 87 ARG A C 1
ATOM 703 O O . ARG A 1 87 ? -11.368 -3.346 6.415 1.00 95.75 87 ARG A O 1
ATOM 710 N N . ALA A 1 88 ? -9.989 -2.037 5.206 1.00 94.25 88 ALA A N 1
ATOM 711 C CA . ALA A 1 88 ? -9.862 -0.979 6.201 1.00 94.25 88 ALA A CA 1
ATOM 712 C C . ALA A 1 88 ? -11.222 -0.329 6.491 1.00 94.25 88 ALA A C 1
ATOM 714 O O . ALA A 1 88 ? -11.607 -0.216 7.652 1.00 94.25 88 ALA A O 1
ATOM 715 N N . LYS A 1 89 ? -11.995 -0.016 5.443 1.00 95.00 89 LYS A N 1
ATOM 716 C CA . LYS A 1 89 ? -13.352 0.526 5.580 1.00 95.00 89 LYS A CA 1
ATOM 717 C C . LYS A 1 89 ? -14.286 -0.421 6.342 1.00 95.00 89 LYS A C 1
ATOM 719 O O . LYS A 1 89 ? -14.960 -0.001 7.276 1.00 95.00 89 LYS A O 1
ATOM 724 N N . LYS A 1 90 ? -14.293 -1.713 5.995 1.00 96.12 90 LYS A N 1
ATOM 725 C CA . LYS A 1 90 ? -15.101 -2.722 6.708 1.00 96.12 90 LYS A CA 1
ATOM 726 C C . LYS A 1 90 ? -14.705 -2.846 8.178 1.00 96.12 90 LYS A C 1
ATOM 728 O O . LYS A 1 90 ? -15.563 -3.017 9.037 1.00 96.12 90 LYS A O 1
ATOM 733 N N . LEU A 1 91 ? -13.409 -2.770 8.477 1.00 95.88 91 LEU A N 1
ATOM 734 C CA . LEU A 1 91 ? -12.929 -2.823 9.853 1.00 95.88 91 LEU A CA 1
ATOM 735 C C . LEU A 1 91 ? -13.413 -1.609 10.654 1.00 95.88 91 LEU A C 1
ATOM 737 O O . LEU A 1 91 ? -13.866 -1.770 11.785 1.00 95.88 91 LEU A O 1
ATOM 741 N N . GLU A 1 92 ? -13.376 -0.416 10.062 1.00 94.69 92 GLU A N 1
ATOM 742 C CA . GLU A 1 92 ? -13.922 0.795 10.676 1.00 94.69 92 GLU A CA 1
ATOM 743 C C . GLU A 1 92 ? -15.422 0.644 10.975 1.00 94.69 92 GLU A C 1
ATOM 745 O O . GLU A 1 92 ? -15.845 0.866 12.113 1.00 94.69 92 GLU A O 1
ATOM 750 N N . GLU A 1 93 ? -16.207 0.160 10.009 1.00 96.19 93 GLU A N 1
ATOM 751 C CA . GLU A 1 93 ? -17.638 -0.122 10.183 1.00 96.19 93 GLU A CA 1
ATOM 752 C C . GLU A 1 93 ? -17.886 -1.098 11.349 1.00 96.19 93 GLU A C 1
ATOM 754 O O . GLU A 1 93 ? -18.637 -0.775 12.275 1.00 96.19 93 GLU A O 1
ATOM 759 N N . TYR A 1 94 ? -17.179 -2.235 11.387 1.00 96.19 94 TYR A N 1
ATOM 760 C CA . TYR A 1 94 ? -17.303 -3.212 12.475 1.00 96.19 94 TYR A CA 1
ATOM 761 C C . TYR A 1 94 ? -16.917 -2.646 13.839 1.00 96.19 94 TYR A C 1
ATOM 763 O O . TYR A 1 94 ? -17.605 -2.894 14.830 1.00 96.19 94 TYR A O 1
ATOM 771 N N . THR A 1 95 ? -15.840 -1.862 13.926 1.00 96.19 95 THR A N 1
ATOM 772 C CA . THR A 1 95 ? -15.467 -1.224 15.198 1.00 96.19 95 THR A CA 1
ATOM 773 C C . THR A 1 95 ? -16.519 -0.216 15.662 1.00 96.19 95 THR A C 1
ATOM 775 O O . THR A 1 95 ? -16.769 -0.098 16.864 1.00 96.19 95 THR A O 1
ATOM 778 N N . GLY A 1 96 ? -17.180 0.477 14.731 1.00 96.31 96 GLY A N 1
ATOM 779 C CA . GLY A 1 96 ? -18.305 1.360 15.023 1.00 96.31 96 GLY A CA 1
ATOM 780 C C . GLY A 1 96 ? -19.516 0.605 15.573 1.00 96.31 96 GLY A C 1
ATOM 781 O O . GLY A 1 96 ? -20.113 1.035 16.563 1.00 96.31 96 GLY A O 1
ATOM 782 N N . GLU A 1 97 ? -19.861 -0.534 14.975 1.00 96.31 97 GLU A N 1
ATOM 783 C CA . GLU A 1 97 ? -20.954 -1.399 15.433 1.00 96.31 97 GLU A CA 1
ATOM 784 C C . GLU A 1 97 ? -20.671 -2.024 16.802 1.00 96.31 97 GLU A C 1
ATOM 786 O O . GLU A 1 97 ? -21.524 -1.971 17.691 1.00 96.31 97 GLU A O 1
ATOM 791 N N . LEU A 1 98 ? -19.459 -2.543 17.014 1.00 96.25 98 LEU A N 1
ATOM 792 C CA . LEU A 1 98 ? -19.042 -3.104 18.300 1.00 96.25 98 LEU A CA 1
ATOM 793 C C . LEU A 1 98 ? -19.124 -2.062 19.418 1.00 96.25 98 LEU A C 1
ATOM 795 O O . LEU A 1 98 ? -19.676 -2.347 20.477 1.00 96.25 98 LEU A O 1
ATOM 799 N N . LYS A 1 99 ? -18.680 -0.823 19.168 1.00 95.88 99 LYS A N 1
ATOM 800 C CA . LYS A 1 99 ? -18.815 0.282 20.134 1.00 95.88 99 LYS A CA 1
ATOM 801 C C . LYS A 1 99 ? -20.269 0.664 20.424 1.00 95.88 99 LYS A C 1
ATOM 803 O O . LYS A 1 99 ? -20.560 1.208 21.489 1.00 95.88 99 LYS A O 1
ATOM 808 N N . LYS A 1 100 ? -21.199 0.469 19.484 1.00 96.00 100 LYS A N 1
ATOM 809 C CA . LYS A 1 100 ? -22.636 0.674 19.744 1.00 96.00 100 LYS A CA 1
ATOM 810 C C . LYS A 1 100 ? -23.180 -0.440 20.639 1.00 96.00 100 LYS A C 1
ATOM 812 O O . LYS A 1 100 ? -23.725 -0.131 21.693 1.00 96.00 100 LYS A O 1
ATOM 817 N N . ARG A 1 101 ? -22.915 -1.701 20.285 1.00 95.00 101 ARG A N 1
ATOM 818 C CA . ARG A 1 101 ? -23.290 -2.886 21.076 1.00 95.00 101 ARG A CA 1
ATOM 819 C C . ARG A 1 101 ? -22.761 -2.824 22.508 1.00 95.00 101 ARG A C 1
ATOM 821 O O . ARG A 1 101 ? -23.500 -3.081 23.449 1.00 95.00 101 ARG A O 1
ATOM 828 N N . GLU A 1 102 ? -21.491 -2.464 22.684 1.00 96.06 102 GLU A N 1
ATOM 829 C CA . GLU A 1 102 ? -20.873 -2.354 24.009 1.00 96.06 102 GLU A CA 1
ATOM 830 C C . GLU A 1 102 ? -21.592 -1.315 24.881 1.00 96.06 102 GLU A C 1
ATOM 832 O O . GLU A 1 102 ? -21.841 -1.563 26.061 1.00 96.06 102 GLU A O 1
ATOM 837 N N . ARG A 1 103 ? -21.978 -0.174 24.294 1.00 95.50 103 ARG A N 1
ATOM 838 C CA . ARG A 1 103 ? -22.741 0.868 24.994 1.00 95.50 103 ARG A CA 1
ATOM 839 C C . ARG A 1 103 ? -24.144 0.409 25.374 1.00 95.50 103 ARG A C 1
ATOM 841 O O . ARG A 1 103 ? -24.566 0.701 26.485 1.00 95.50 103 ARG A O 1
ATOM 848 N N . GLU A 1 104 ? -24.838 -0.309 24.495 1.00 95.69 104 GLU A N 1
ATOM 849 C CA . GLU A 1 104 ? -26.165 -0.876 24.784 1.00 95.69 104 GLU A CA 1
ATOM 850 C C . GLU A 1 104 ? -26.104 -1.859 25.958 1.00 95.69 104 GLU A C 1
ATOM 852 O O . GLU A 1 104 ? -26.832 -1.702 26.935 1.00 95.69 104 GLU A O 1
ATOM 857 N N . VAL A 1 105 ? -25.168 -2.812 25.911 1.00 95.44 105 VAL A N 1
ATOM 858 C CA . VAL A 1 105 ? -24.976 -3.799 26.985 1.00 95.44 105 VAL A CA 1
ATOM 859 C C . VAL A 1 105 ? -24.578 -3.124 28.296 1.00 95.44 105 VAL A C 1
ATOM 861 O O . VAL A 1 105 ? -25.032 -3.520 29.368 1.00 95.44 105 VAL A O 1
ATOM 864 N N . ARG A 1 106 ? -23.715 -2.103 28.238 1.00 95.06 106 ARG A N 1
ATOM 865 C CA . ARG A 1 106 ? -23.317 -1.348 29.429 1.00 95.06 106 ARG A CA 1
ATOM 866 C C . ARG A 1 106 ? -24.495 -0.591 30.031 1.00 95.06 106 ARG A C 1
ATOM 868 O O . ARG A 1 106 ? -24.692 -0.680 31.235 1.00 95.06 106 ARG A O 1
ATOM 875 N N . TYR A 1 107 ? -25.301 0.069 29.204 1.00 95.00 107 TYR A N 1
ATOM 876 C CA . TYR A 1 107 ? -26.506 0.761 29.651 1.00 95.00 107 TYR A CA 1
ATOM 877 C C . TYR A 1 107 ? -27.495 -0.191 30.336 1.00 95.00 107 TYR A C 1
ATOM 879 O O . TYR A 1 107 ? -27.990 0.115 31.417 1.00 95.00 107 TYR A O 1
ATOM 887 N N . GLU A 1 108 ? -27.740 -1.365 29.751 1.00 95.12 108 GLU A N 1
ATOM 888 C CA . GLU A 1 108 ? -28.615 -2.384 30.341 1.00 95.12 108 GLU A CA 1
ATOM 889 C C . GLU A 1 108 ? -28.091 -2.872 31.700 1.00 95.12 108 GLU A C 1
ATOM 891 O O . GLU A 1 108 ? -28.847 -2.952 32.669 1.00 95.12 108 GLU A O 1
ATOM 896 N N . LYS A 1 109 ? -26.782 -3.140 31.802 1.00 92.38 109 LYS A N 1
ATOM 897 C CA . LYS A 1 109 ? -26.142 -3.526 33.067 1.00 92.38 109 LYS A CA 1
ATOM 898 C C . LYS A 1 109 ? -26.235 -2.436 34.128 1.00 92.38 109 LYS A C 1
ATOM 900 O O . LYS A 1 109 ? -26.532 -2.742 35.280 1.00 92.38 109 LYS A O 1
ATOM 905 N N . ASP A 1 110 ? -25.980 -1.187 33.755 1.00 91.88 110 ASP A N 1
ATOM 906 C CA . ASP A 1 110 ? -26.027 -0.057 34.680 1.00 91.88 110 ASP A CA 1
ATOM 907 C C . ASP A 1 110 ? -27.459 0.172 35.183 1.00 91.88 110 ASP A C 1
ATOM 909 O O . ASP A 1 110 ? -27.666 0.389 36.377 1.00 91.88 110 ASP A O 1
ATOM 913 N N . LEU A 1 111 ? -28.456 0.027 34.302 1.00 92.88 111 LEU A N 1
ATOM 914 C CA . LEU A 1 111 ? -29.868 0.077 34.672 1.00 92.88 111 LEU A CA 1
ATOM 915 C C . LEU A 1 111 ? -30.239 -1.054 35.638 1.00 92.88 111 LEU A C 1
ATOM 917 O O . LEU A 1 111 ? -30.832 -0.785 36.681 1.00 92.88 111 LEU A O 1
ATOM 921 N N . LEU A 1 112 ? -29.869 -2.302 35.328 1.00 90.19 112 LEU A N 1
ATOM 922 C CA . LEU A 1 112 ? -30.125 -3.450 36.201 1.00 90.19 112 LEU A CA 1
ATOM 923 C C . LEU A 1 112 ? -29.495 -3.249 37.587 1.00 90.19 112 LEU A C 1
ATOM 925 O O . LEU A 1 112 ? -30.159 -3.451 38.602 1.00 90.19 112 LEU A O 1
ATOM 929 N N . ASN A 1 113 ? -28.240 -2.799 37.638 1.00 86.56 113 ASN A N 1
ATOM 930 C CA . ASN A 1 113 ? -27.542 -2.515 38.890 1.00 86.56 113 ASN A CA 1
ATOM 931 C C . ASN A 1 113 ? -28.225 -1.399 39.691 1.00 86.56 113 ASN A C 1
ATOM 933 O O . ASN A 1 113 ? -28.383 -1.535 40.903 1.00 86.56 113 ASN A O 1
ATOM 937 N N . ALA A 1 114 ? -28.654 -0.317 39.037 1.00 87.50 114 ALA A N 1
ATOM 938 C CA . ALA A 1 114 ? -29.363 0.779 39.694 1.00 87.50 114 ALA A CA 1
ATOM 939 C C . ALA A 1 114 ? -30.707 0.318 40.275 1.00 87.50 114 ALA A C 1
ATOM 941 O O . ALA A 1 114 ? -31.023 0.632 41.421 1.00 87.50 114 ALA A O 1
ATOM 942 N N . VAL A 1 115 ? -31.467 -0.481 39.516 1.00 88.62 115 VAL A N 1
ATOM 943 C CA . VAL A 1 115 ? -32.721 -1.077 39.992 1.00 88.62 115 VAL A CA 1
ATOM 944 C C . VAL A 1 115 ? -32.461 -1.944 41.223 1.00 88.62 115 VAL A C 1
ATOM 946 O O . VAL A 1 115 ? -33.102 -1.724 42.246 1.00 88.62 115 VAL A O 1
ATOM 949 N N . ILE A 1 116 ? -31.483 -2.857 41.173 1.00 85.88 116 ILE A N 1
ATOM 950 C CA . ILE A 1 116 ? -31.129 -3.735 42.303 1.00 85.88 116 ILE A CA 1
ATOM 951 C C . ILE A 1 116 ? -30.761 -2.923 43.553 1.00 85.88 116 ILE A C 1
ATOM 953 O O . ILE A 1 116 ? -31.201 -3.264 44.651 1.00 85.88 116 ILE A O 1
ATOM 957 N N . GLN A 1 117 ? -29.993 -1.839 43.400 1.00 81.38 117 GLN A N 1
ATOM 958 C CA . GLN A 1 117 ? -29.588 -0.974 44.514 1.00 81.38 117 GLN A CA 1
ATOM 959 C C . GLN A 1 117 ? -30.761 -0.221 45.158 1.00 81.38 117 GLN A C 1
ATOM 961 O O . GLN A 1 117 ? -30.742 0.007 46.365 1.00 81.38 117 GLN A O 1
ATOM 966 N N . CYS A 1 118 ? -31.793 0.142 44.390 1.00 80.44 118 CYS A N 1
ATOM 967 C CA . CYS A 1 118 ? -32.958 0.869 44.904 1.00 80.44 118 CYS A CA 1
ATOM 968 C C . CYS A 1 118 ? -34.064 -0.025 45.490 1.00 80.44 118 CYS A C 1
ATOM 970 O O . CYS A 1 118 ? -34.975 0.498 46.136 1.00 80.44 118 CYS A O 1
ATOM 972 N N . MET A 1 119 ? -34.037 -1.341 45.261 1.00 83.88 119 MET A N 1
ATOM 973 C CA . MET A 1 119 ? -35.051 -2.247 45.810 1.00 83.88 119 MET A CA 1
ATOM 974 C C . MET A 1 119 ? -34.984 -2.266 47.344 1.00 83.88 119 MET A C 1
ATOM 976 O O . MET A 1 119 ? -33.917 -2.433 47.927 1.00 83.88 119 MET A O 1
ATOM 980 N N . SER A 1 120 ? -36.136 -2.081 47.995 1.00 68.69 120 SER A N 1
ATOM 981 C CA . SER A 1 120 ? -36.249 -2.055 49.462 1.00 68.69 120 SER A CA 1
ATOM 982 C C . SER A 1 120 ? -36.085 -3.434 50.107 1.00 68.69 120 SER A C 1
ATOM 984 O O . SER A 1 120 ? -35.722 -3.511 51.277 1.00 68.69 120 SER A O 1
ATOM 986 N N . ASP A 1 121 ? -36.321 -4.505 49.347 1.00 78.69 121 ASP A N 1
ATOM 987 C CA . ASP A 1 121 ? -36.079 -5.875 49.788 1.00 78.69 121 ASP A CA 1
ATOM 988 C C . ASP A 1 121 ? -34.595 -6.221 49.612 1.00 78.69 121 ASP A C 1
ATOM 990 O O . ASP A 1 121 ? -33.992 -5.960 48.566 1.00 78.69 121 ASP A O 1
ATOM 994 N N . GLY A 1 122 ? -33.989 -6.803 50.649 1.00 78.75 122 GLY A N 1
ATOM 995 C CA . GLY A 1 122 ? -32.598 -7.242 50.610 1.00 78.75 122 GLY A CA 1
ATOM 996 C C . GLY A 1 122 ? -32.408 -8.403 49.633 1.00 78.75 122 GLY A C 1
ATOM 997 O O . GLY A 1 122 ? -32.986 -9.470 49.826 1.00 78.75 122 GLY A O 1
ATOM 998 N N . VAL A 1 123 ? -31.577 -8.220 48.607 1.00 79.75 123 VAL A N 1
ATOM 999 C CA . VAL A 1 123 ? -31.232 -9.274 47.637 1.00 79.75 123 VAL A CA 1
ATOM 1000 C C . VAL A 1 123 ? -29.801 -9.730 47.886 1.00 79.75 123 VAL A C 1
ATOM 1002 O O . VAL A 1 123 ? -28.901 -8.895 47.921 1.00 79.75 123 VAL A O 1
ATOM 1005 N N . ILE A 1 124 ? -29.586 -11.042 48.035 1.00 77.75 124 ILE A N 1
ATOM 1006 C CA . ILE A 1 124 ? -28.265 -11.661 48.223 1.00 77.75 124 ILE A CA 1
ATOM 1007 C C . ILE A 1 124 ? -28.103 -12.785 47.19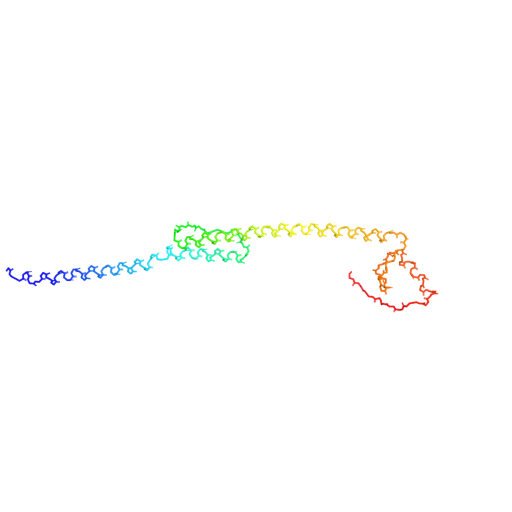3 1.00 77.75 124 ILE A C 1
ATOM 1009 O O . ILE A 1 124 ? -28.879 -13.739 47.187 1.00 77.75 124 ILE A O 1
ATOM 1013 N N . PHE A 1 125 ? -27.095 -12.684 46.328 1.00 77.94 125 PHE A N 1
ATOM 1014 C CA . PHE A 1 125 ? -26.711 -13.754 45.404 1.00 77.94 125 PHE A CA 1
ATOM 1015 C C . PHE A 1 125 ? -25.607 -14.610 46.023 1.00 77.94 125 PHE A C 1
ATOM 1017 O O . PHE A 1 125 ? -24.652 -14.069 46.579 1.00 77.94 125 PHE A O 1
ATOM 1024 N N . ILE A 1 126 ? -25.720 -15.934 45.902 1.00 79.75 126 ILE A N 1
ATOM 1025 C CA . ILE A 1 126 ? -24.740 -16.904 46.407 1.00 79.75 126 ILE A CA 1
ATOM 1026 C C . ILE A 1 126 ? -24.281 -17.777 45.231 1.00 79.75 126 ILE A C 1
ATOM 1028 O O . ILE A 1 126 ? -25.108 -18.236 44.442 1.00 79.75 126 ILE A O 1
ATOM 1032 N N . ASP A 1 127 ? -22.970 -17.969 45.082 1.00 79.88 127 ASP A N 1
ATOM 1033 C CA . ASP A 1 127 ? -22.384 -18.842 44.066 1.00 79.88 127 ASP A CA 1
ATOM 1034 C C . ASP A 1 127 ? -22.602 -20.335 44.398 1.00 79.88 127 ASP A C 1
ATOM 1036 O O . ASP A 1 127 ? -23.010 -20.711 45.498 1.00 79.88 127 ASP A O 1
ATOM 1040 N N . LEU A 1 128 ? -22.306 -21.220 43.440 1.00 80.06 128 LEU A N 1
ATOM 1041 C CA . LEU A 1 128 ? -22.414 -22.679 43.620 1.00 80.06 128 LEU A CA 1
ATOM 1042 C C . LEU A 1 128 ? -21.484 -23.237 44.718 1.00 80.06 128 LEU A C 1
ATOM 1044 O O . LEU A 1 128 ? -21.654 -24.381 45.133 1.00 80.06 128 LEU A O 1
ATOM 1048 N N . ASN A 1 129 ? -20.516 -22.447 45.184 1.00 77.12 129 ASN A N 1
ATOM 1049 C CA . ASN A 1 129 ? -19.567 -22.790 46.239 1.00 77.12 129 ASN A CA 1
ATOM 1050 C C . ASN A 1 129 ? -19.978 -22.220 47.610 1.00 77.12 129 ASN A C 1
ATOM 1052 O O . ASN A 1 129 ? -19.241 -22.389 48.579 1.00 77.12 129 ASN A O 1
ATOM 1056 N N . GLY A 1 130 ? -21.135 -21.555 47.707 1.00 75.62 130 GLY A N 1
ATOM 1057 C CA . GLY A 1 130 ? -21.632 -20.953 48.942 1.00 75.62 130 GLY A CA 1
ATOM 1058 C C . GLY A 1 130 ? -21.098 -19.546 49.241 1.00 75.62 130 GLY A C 1
ATOM 1059 O O . GLY A 1 130 ? -21.378 -19.022 50.317 1.00 75.62 130 GLY A O 1
ATOM 1060 N N . ASN A 1 131 ? -20.360 -18.908 48.327 1.00 74.88 131 ASN A N 1
ATOM 1061 C CA . ASN A 1 131 ? -19.853 -17.548 48.520 1.00 74.88 131 ASN A CA 1
ATOM 1062 C C . ASN A 1 131 ? -20.881 -16.503 48.086 1.00 74.88 131 ASN A C 1
ATOM 1064 O O . ASN A 1 131 ? -21.501 -16.623 47.031 1.00 74.88 131 ASN A O 1
ATOM 1068 N N . ILE A 1 132 ? -21.008 -15.423 48.854 1.00 69.69 132 ILE A N 1
ATOM 1069 C CA . ILE A 1 132 ? -21.877 -14.295 48.504 1.00 69.69 132 ILE A CA 1
ATOM 1070 C C . ILE A 1 132 ? -21.248 -13.514 47.342 1.00 69.69 132 ILE A C 1
ATOM 1072 O O . ILE A 1 132 ? -20.128 -13.019 47.464 1.00 69.69 132 ILE A O 1
ATOM 1076 N N . SER A 1 133 ? -21.968 -13.382 46.227 1.00 70.62 133 SER A N 1
ATOM 1077 C CA . SER A 1 133 ? -21.481 -12.710 45.016 1.00 70.62 133 SER A CA 1
ATOM 1078 C C . SER A 1 133 ? -22.052 -11.304 44.810 1.00 70.62 133 SER A C 1
ATOM 1080 O O . SER A 1 133 ? -21.470 -10.533 44.050 1.00 70.62 133 SER A O 1
ATOM 1082 N N . LEU A 1 134 ? -23.194 -10.960 45.424 1.00 68.94 134 LEU A N 1
ATOM 1083 C CA . LEU A 1 134 ? -23.829 -9.644 45.268 1.00 68.94 134 LEU A CA 1
ATOM 1084 C C . LEU A 1 134 ? -24.825 -9.375 46.404 1.00 68.94 134 LEU A C 1
ATOM 1086 O O . LEU A 1 134 ? -25.588 -10.271 46.759 1.00 68.94 134 LEU A O 1
ATOM 1090 N N . PHE A 1 135 ? -24.838 -8.155 46.942 1.00 75.94 135 PHE A N 1
ATOM 1091 C CA . PHE A 1 135 ? -25.849 -7.676 47.888 1.00 75.94 135 PHE A CA 1
ATOM 1092 C C . PHE A 1 135 ? -26.222 -6.216 47.578 1.00 75.94 135 PHE A C 1
ATOM 1094 O O . PHE A 1 135 ? -25.363 -5.441 47.153 1.00 75.94 135 PHE A O 1
ATOM 1101 N N . ASN A 1 136 ? -27.496 -5.843 47.730 1.00 81.19 136 ASN A N 1
ATOM 1102 C CA . ASN A 1 136 ? -27.959 -4.454 47.569 1.00 81.19 136 ASN A CA 1
ATOM 1103 C C . ASN A 1 136 ? -27.935 -3.675 48.901 1.00 81.19 136 ASN A C 1
ATOM 1105 O O . ASN A 1 136 ? -27.756 -4.267 49.966 1.00 81.19 136 ASN A O 1
ATOM 1109 N N . SER A 1 137 ? -28.144 -2.351 48.863 1.00 78.19 137 SER A N 1
ATOM 1110 C CA . SER A 1 137 ? -28.146 -1.506 50.073 1.00 78.19 137 SER A CA 1
ATOM 1111 C C . SER A 1 137 ? -29.148 -1.956 51.150 1.00 78.19 137 SER A C 1
ATOM 1113 O O . SER A 1 137 ? -28.870 -1.824 52.340 1.00 78.19 137 SER A O 1
ATOM 1115 N N . ALA A 1 138 ? -30.297 -2.526 50.767 1.00 78.19 138 ALA A N 1
ATOM 1116 C CA . ALA A 1 138 ? -31.264 -3.070 51.724 1.00 78.19 138 ALA A CA 1
ATOM 1117 C C . ALA A 1 138 ? -30.733 -4.313 52.465 1.00 78.19 138 ALA A C 1
ATOM 1119 O O . ALA A 1 138 ? -30.935 -4.454 53.673 1.00 78.19 138 ALA A O 1
ATOM 1120 N N . ALA A 1 139 ? -30.007 -5.194 51.767 1.00 73.00 139 ALA A N 1
ATOM 1121 C CA . ALA A 1 139 ? -29.356 -6.350 52.374 1.00 73.00 139 ALA A CA 1
ATOM 1122 C C . ALA A 1 139 ? -28.206 -5.938 53.305 1.00 73.00 139 ALA A C 1
ATOM 1124 O O . ALA A 1 139 ? -28.029 -6.573 54.339 1.00 73.00 139 ALA A O 1
ATOM 1125 N N . GLU A 1 140 ? -27.477 -4.859 52.999 1.00 68.62 140 GLU A N 1
ATOM 1126 C CA . GLU A 1 140 ? -26.414 -4.322 53.864 1.00 68.62 140 GLU A CA 1
ATOM 1127 C C . GLU A 1 140 ? -26.952 -3.925 55.251 1.00 68.62 140 GLU A C 1
ATOM 1129 O O . GLU A 1 140 ? -26.368 -4.289 56.273 1.00 68.62 140 GLU A O 1
ATOM 1134 N N . GLY A 1 141 ? -28.121 -3.275 55.299 1.00 61.59 141 GLY A N 1
ATOM 1135 C CA . GLY A 1 141 ? -28.792 -2.917 56.553 1.00 61.59 141 GLY A CA 1
ATOM 1136 C C . GLY A 1 141 ? -29.236 -4.126 57.386 1.00 61.59 141 GLY A C 1
ATOM 1137 O O . GLY A 1 141 ? -29.097 -4.112 58.607 1.00 61.59 141 GLY A O 1
ATOM 1138 N N . ALA A 1 142 ? -29.722 -5.194 56.744 1.00 57.25 142 ALA A N 1
ATOM 1139 C CA . ALA A 1 142 ? -30.137 -6.428 57.422 1.00 57.25 142 ALA A CA 1
ATOM 1140 C C . ALA A 1 142 ? -28.947 -7.302 57.869 1.00 57.25 142 ALA A C 1
ATOM 1142 O O . ALA A 1 142 ? -29.008 -7.959 58.910 1.00 57.25 142 ALA A O 1
ATOM 1143 N N . TRP A 1 143 ? -27.844 -7.287 57.114 1.00 58.84 143 TRP A N 1
ATOM 1144 C CA . TRP A 1 143 ? -26.643 -8.081 57.397 1.00 58.84 143 TRP A CA 1
ATOM 1145 C C . TRP A 1 143 ? -25.928 -7.626 58.673 1.00 58.84 143 TRP A C 1
ATOM 1147 O O . TRP A 1 143 ? -25.401 -8.449 59.423 1.00 58.84 143 TRP A O 1
ATOM 1157 N N . ILE A 1 144 ? -25.980 -6.323 58.970 1.00 52.78 144 ILE A N 1
ATOM 1158 C CA . ILE A 1 144 ? -25.443 -5.748 60.211 1.00 52.78 144 ILE A CA 1
ATOM 1159 C C . ILE A 1 144 ? -26.144 -6.339 61.449 1.00 52.78 144 ILE A C 1
ATOM 1161 O O . ILE A 1 144 ? -25.491 -6.564 62.463 1.00 52.78 144 ILE A O 1
ATOM 1165 N N . ILE A 1 145 ? -27.432 -6.688 61.353 1.00 53.06 145 ILE A N 1
ATOM 1166 C CA . ILE A 1 145 ? -28.231 -7.215 62.475 1.00 53.06 145 ILE A CA 1
ATOM 1167 C C . ILE A 1 145 ? -27.854 -8.673 62.802 1.00 53.06 145 ILE A C 1
ATOM 1169 O O . ILE A 1 145 ? -27.906 -9.087 63.957 1.00 53.06 145 ILE A O 1
ATOM 1173 N N . SER A 1 146 ? -27.415 -9.459 61.810 1.00 50.97 146 SER A N 1
ATOM 1174 C CA . SER A 1 146 ? -27.032 -10.866 62.020 1.00 50.97 146 SER A CA 1
ATOM 1175 C C . SER A 1 146 ? -25.649 -11.038 62.660 1.00 50.97 146 SER A C 1
ATOM 1177 O O . SER A 1 146 ? -25.337 -12.127 63.146 1.00 50.97 146 SER A O 1
ATOM 1179 N N . ARG A 1 147 ? -24.812 -9.991 62.672 1.00 46.44 147 ARG A N 1
ATOM 1180 C CA . ARG A 1 147 ? -23.448 -10.044 63.219 1.00 46.44 147 ARG A CA 1
ATOM 1181 C C . ARG A 1 147 ? -23.410 -9.976 64.751 1.00 46.44 147 ARG A C 1
ATOM 1183 O O . ARG A 1 147 ? -22.451 -10.464 65.341 1.00 46.44 147 ARG A O 1
ATOM 1190 N N . ASP A 1 148 ? -24.466 -9.456 65.375 1.00 47.50 148 ASP A N 1
ATOM 1191 C CA . ASP A 1 148 ? -24.598 -9.367 66.836 1.00 47.50 148 ASP A CA 1
ATOM 1192 C C . ASP A 1 148 ? -25.202 -10.635 67.478 1.00 47.50 148 ASP A C 1
ATOM 1194 O O . ASP A 1 148 ? -25.329 -10.696 68.700 1.00 47.50 148 ASP A O 1
ATOM 1198 N N . GLY A 1 149 ? -25.558 -11.667 66.694 1.00 47.44 149 GLY A N 1
ATOM 1199 C CA . GLY A 1 149 ? -26.326 -12.812 67.208 1.00 47.44 149 GLY A CA 1
ATOM 1200 C C . GLY A 1 149 ? -25.953 -14.226 66.747 1.00 47.44 149 GLY A C 1
ATOM 1201 O O . GLY A 1 149 ? -26.516 -15.165 67.305 1.00 47.44 149 GLY A O 1
ATOM 1202 N N . ALA A 1 150 ? -25.056 -14.444 65.777 1.00 40.91 150 ALA A N 1
ATOM 1203 C CA . ALA A 1 150 ? -24.767 -15.810 65.316 1.00 40.91 150 ALA A CA 1
ATOM 1204 C C . ALA A 1 150 ? -23.321 -16.032 64.845 1.00 40.91 150 ALA A C 1
ATOM 1206 O O . ALA A 1 150 ? -22.813 -15.347 63.959 1.00 40.91 150 ALA A O 1
ATOM 1207 N N . GLU A 1 151 ? -22.689 -17.055 65.422 1.00 46.38 151 GLU A N 1
ATOM 1208 C CA . GLU A 1 151 ? -21.442 -17.662 64.961 1.00 46.38 151 GLU A CA 1
ATOM 1209 C C . GLU A 1 151 ? -21.662 -18.342 63.588 1.00 46.38 151 GLU A C 1
ATOM 1211 O O . GLU A 1 151 ? -22.462 -19.267 63.461 1.00 46.38 151 GLU A O 1
ATOM 1216 N N . GLY A 1 152 ? -20.960 -17.882 62.545 1.00 35.06 152 GLY A N 1
ATOM 1217 C CA . GLY A 1 152 ? -20.994 -18.426 61.175 1.00 35.06 152 GLY A CA 1
ATOM 1218 C C . GLY A 1 152 ? -19.902 -17.799 60.287 1.00 35.06 152 GLY A C 1
ATOM 1219 O O . GLY A 1 152 ? -19.440 -16.707 60.605 1.00 35.06 152 GLY A O 1
ATOM 1220 N N . PRO A 1 153 ? -19.411 -18.490 59.238 1.00 40.47 153 PRO A N 1
ATOM 1221 C CA . PRO A 1 153 ? -17.984 -18.612 58.926 1.00 40.47 153 PRO A CA 1
ATOM 1222 C C . PRO A 1 153 ? -17.288 -17.333 58.443 1.00 40.47 153 PRO A C 1
ATOM 1224 O O . PRO A 1 153 ? -17.826 -16.487 57.735 1.00 40.47 153 PRO A O 1
ATOM 1227 N N . THR A 1 154 ? -16.019 -17.245 58.830 1.00 51.47 154 THR A N 1
ATOM 1228 C CA . THR A 1 154 ? -15.084 -16.145 58.609 1.00 51.47 154 THR A CA 1
ATOM 1229 C C . THR A 1 154 ? -14.522 -16.083 57.179 1.00 51.47 154 THR A C 1
ATOM 1231 O O . THR A 1 154 ? -13.734 -16.945 56.796 1.00 51.47 154 THR A O 1
ATOM 1234 N N . GLY A 1 155 ? -14.795 -14.972 56.479 1.00 38.91 155 GLY A N 1
ATOM 1235 C CA . GLY A 1 155 ? -13.912 -14.322 55.485 1.00 38.91 155 GLY A CA 1
ATOM 1236 C C . GLY A 1 155 ? -14.134 -14.640 53.989 1.00 38.91 155 GLY A C 1
ATOM 1237 O O . GLY A 1 155 ? -14.810 -15.614 53.679 1.00 38.91 155 GLY A O 1
ATOM 1238 N N . PRO A 1 156 ? -13.537 -13.865 53.045 1.00 39.91 156 PRO A N 1
ATOM 1239 C CA . PRO A 1 156 ? -12.776 -12.624 53.206 1.00 39.91 156 PRO A CA 1
ATOM 1240 C C . PRO A 1 156 ? -13.508 -11.368 52.683 1.00 39.91 156 PRO A C 1
ATOM 1242 O O . PRO A 1 156 ? -14.234 -11.386 51.695 1.00 39.91 156 PRO A O 1
ATOM 1245 N N . VAL A 1 157 ? -13.205 -10.230 53.310 1.00 58.34 157 VAL A N 1
ATOM 1246 C CA . VAL A 1 157 ? -13.427 -8.888 52.753 1.00 58.34 157 VAL A CA 1
ATOM 1247 C C . VAL A 1 157 ? -12.264 -8.561 51.813 1.00 58.34 157 VAL A C 1
ATOM 1249 O O . VAL A 1 157 ? -11.137 -8.397 52.281 1.00 58.34 157 VAL A O 1
ATOM 1252 N N . ARG A 1 158 ? -12.521 -8.446 50.504 1.00 38.62 158 ARG A N 1
ATOM 1253 C CA . ARG A 1 158 ? -11.728 -7.668 49.522 1.00 38.62 158 ARG A CA 1
ATOM 1254 C C . ARG A 1 158 ? -12.379 -7.790 48.135 1.00 38.62 158 ARG A C 1
ATOM 1256 O O . ARG A 1 158 ? -12.731 -8.888 47.745 1.00 38.62 158 ARG A O 1
ATOM 1263 N N . GLY A 1 159 ? -12.522 -6.744 47.329 1.00 31.14 159 GLY A N 1
ATOM 1264 C CA . GLY A 1 159 ? -12.054 -5.374 47.466 1.00 31.14 159 GLY A CA 1
ATOM 1265 C C . GLY A 1 159 ? -12.647 -4.477 46.377 1.00 31.14 159 GLY A C 1
ATOM 1266 O O . GLY A 1 159 ? -13.268 -4.948 45.431 1.00 31.14 159 GLY A O 1
ATOM 1267 N N . ARG A 1 160 ? -12.440 -3.173 46.574 1.00 37.06 160 ARG A N 1
ATOM 1268 C CA . ARG A 1 160 ? -12.746 -2.083 45.644 1.00 37.06 160 ARG A CA 1
ATOM 1269 C C . ARG A 1 160 ? -12.249 -2.374 44.225 1.00 37.06 160 ARG A C 1
ATOM 1271 O O . ARG A 1 160 ? -11.112 -2.820 44.062 1.00 37.06 160 ARG A O 1
ATOM 1278 N N . GLY A 1 161 ? -13.060 -1.969 43.257 1.00 34.44 161 GLY A N 1
ATOM 1279 C CA . GLY A 1 161 ? -12.712 -1.652 41.877 1.00 34.44 161 GLY A CA 1
ATOM 1280 C C . GLY A 1 1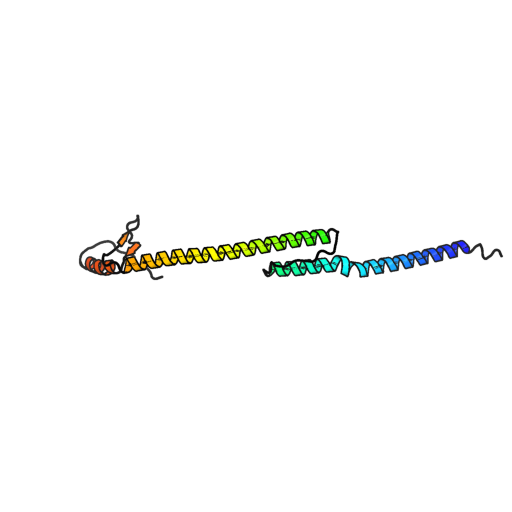61 ? -13.777 -0.716 41.341 1.00 34.44 161 GLY A C 1
ATOM 1281 O O . GLY A 1 161 ? -14.955 -1.120 41.424 1.00 34.44 161 GLY A O 1
#

pLDDT: mean 82.52, std 16.89, range [31.14, 96.88]

Radius of gyration: 42.54 Å; chains: 1; bounding box: 84×31×130 Å

Sequence (161 aa):
LETDEAFRPVLLLRQRLFFVGCALVFITMVLLFFPLNFMIGPILRLRSAAKMIEEGKFDVSVHVDSRDEIGELSRAFNRMSFGLFERAKKLEEYTGELKKREREVRYEKDLLNAVIQCMSDGVIFIDLNGNISLFNSAAEGAWIISRDGAEGPTGPVRGRG

Secondary structure (DSSP, 8-state):
--TTTTTHHHHHHHHHHHHHHHHHHHHHHHHHHSHIIIIIHHHHHHHHHHHHHHTT----------SSHHHHHHHHHHHHHHHHHHHHHHHHHHHHHHHHHHHHHHHHHHHHHHHHHH-SS--EEE-TTS-EEEE-HHHHHHHHHHTTT------------

Foldseek 3Di:
DPVVVVCVVVVVVVVVVVVVVVVVVVVVVCVVPPCVPPPVVLVVLLVVQVVCVVVVNLPDAGDQPDPDPSSVVSVVSRVVSVVSVVVVVVVVVVVVVVVVVVVVVVVVVVVVLVVQQPDLDWDWDADPVGHTDDIHPNVVVVVVVVVVPDDDDDDDDDDDD